Protein AF-A0A944X0H3-F1 (afdb_monomer)

Foldseek 3Di:
DVVVQLQVVQQCCCVPRLVVVLCVLVARKGKDWDADPLQQKTKIWMDAPVDTDIFIDHDPDSDHPDVPNYNSNPVNVVVNVVCCVVCVPPDGDDDDDDPQKFKFWAQPVPRDTDDPPPPNIDIDIDGNVPDPPPDDGDPPDDDPCPPVD

Secondary structure (DSSP, 8-state):
-HHHHHHHHHHHHHHTSTTGGGGGG-S--EEEEEE-GGG--EEEEEE-SS-EEEEEE--SSS----TT--IIIIIHHHHHHHHHHHHTTSPP-PPPPPTTEEEEEE-TTT--B--TT-TT-EEEEEEGGGPPTTPPPPPS---GGGG--

Radius of gyration: 18.68 Å; Cα contacts (8 Å, |Δi|>4): 238; chains: 1; bounding box: 40×28×52 Å

Mean predicted aligned error: 6.48 Å

Solvent-accessible surface area (backbone atoms only — not comparable to full-atom values): 8910 Å² total; per-residue (Å²): 76,71,71,53,56,55,40,55,58,22,27,44,24,23,75,75,44,76,32,42,80,59,57,80,72,76,60,63,49,28,33,47,67,37,60,47,79,79,21,31,32,10,23,25,44,36,31,41,83,88,48,77,52,75,31,76,42,69,55,101,54,100,41,61,72,42,93,82,35,28,7,64,64,57,10,38,60,58,47,49,56,52,50,52,64,78,40,67,90,50,85,84,58,70,78,78,80,49,89,46,53,41,74,44,38,21,35,79,91,78,66,46,78,53,65,95,82,55,86,82,51,40,81,46,82,38,41,65,94,65,58,64,88,95,62,79,79,69,72,97,74,73,66,84,73,77,78,74,124

Nearest PDB structures (foldseek):
  4oon-assembly1_A  TM=9.493E-01  e=2.376E-12  Pseudomonas aeruginosa PAO1
  5u2g-assembly2_B  TM=9.039E-01  e=1.596E-08  Haemophilus influenzae Rd KW20
  3ue1-assembly1_A  TM=9.182E-01  e=1.980E-07  Acinetobacter baumannii
  5u2g-assembly1_A  TM=8.990E-01  e=7.701E-08  Haemophilus influenzae Rd KW20
  3udi-assembly1_A  TM=9.232E-01  e=2.966E-06  Acinetobacter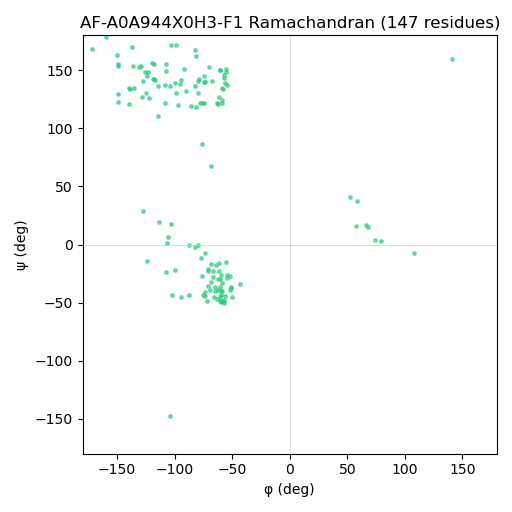 baumannii

Sequence (149 aa):
GVAYTITSLLQSVVEHGTGKKVKVLNRPVAGKTGTTNNFVDAWFMGYTPELVTGVWVGKDKDEPLGRNETGSRAAIPIWLQFMQEALANKPVTNFQMPSEIQYLKILPETGEITSFGEPGSQFEIFLQDHLPDNVQPFPESFPEDTFLN

Structure (mmCIF, N/CA/C/O backbone):
data_AF-A0A944X0H3-F1
#
_entry.id   AF-A0A944X0H3-F1
#
loop_
_atom_site.group_PDB
_atom_site.id
_atom_site.type_symbol
_atom_site.label_atom_id
_atom_site.label_alt_id
_atom_site.label_comp_id
_atom_site.label_asym_id
_atom_site.label_entity_id
_atom_site.label_seq_id
_atom_site.pdbx_PDB_ins_code
_atom_site.Cartn_x
_atom_site.Cartn_y
_atom_site.Cartn_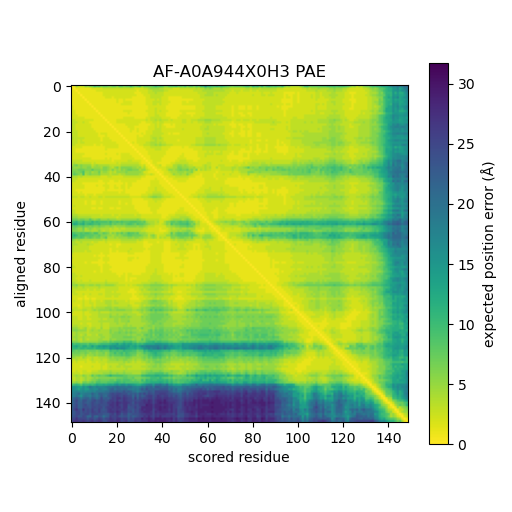z
_atom_site.occupancy
_atom_site.B_iso_or_equiv
_atom_site.auth_seq_id
_atom_site.auth_comp_id
_atom_site.auth_asym_id
_atom_site.auth_atom_id
_atom_site.pdbx_PDB_model_num
ATOM 1 N N . GLY A 1 1 ? -12.442 -10.912 8.852 1.00 86.38 1 GLY A N 1
ATOM 2 C CA . GLY A 1 1 ? -11.193 -10.684 9.606 1.00 86.38 1 GLY A CA 1
ATOM 3 C C . GLY A 1 1 ? -9.935 -10.523 8.750 1.00 86.38 1 GLY A C 1
ATOM 4 O O . GLY A 1 1 ? -9.622 -9.408 8.357 1.00 86.38 1 GLY A O 1
ATOM 5 N N . VAL A 1 2 ? -9.199 -11.606 8.456 1.00 93.69 2 VAL A N 1
ATOM 6 C CA . VAL A 1 2 ? -7.805 -11.572 7.928 1.00 93.69 2 VAL A CA 1
ATOM 7 C C . VAL A 1 2 ? -7.592 -10.654 6.715 1.00 93.69 2 VAL A C 1
ATOM 9 O O . VAL A 1 2 ? -6.634 -9.884 6.679 1.00 93.69 2 VAL A O 1
ATOM 12 N N . ALA A 1 3 ? -8.483 -10.705 5.720 1.00 94.75 3 ALA A N 1
ATOM 13 C CA . ALA A 1 3 ? -8.368 -9.872 4.520 1.00 94.75 3 ALA A CA 1
ATOM 14 C C . ALA A 1 3 ? -8.392 -8.366 4.843 1.00 94.75 3 ALA A C 1
ATOM 16 O O . ALA A 1 3 ? -7.647 -7.594 4.242 1.00 94.75 3 ALA A O 1
ATOM 17 N N . TYR A 1 4 ? -9.197 -7.954 5.828 1.00 95.25 4 TYR A N 1
ATOM 18 C CA . TYR A 1 4 ? -9.239 -6.568 6.289 1.00 95.25 4 TYR A CA 1
ATOM 19 C C . TYR A 1 4 ? -7.951 -6.186 7.023 1.00 95.25 4 TYR A C 1
ATOM 21 O O . TYR A 1 4 ? -7.420 -5.106 6.787 1.00 95.25 4 TYR A O 1
ATOM 29 N N . THR A 1 5 ? -7.382 -7.092 7.827 1.00 94.81 5 THR A N 1
ATOM 30 C CA . THR A 1 5 ? -6.077 -6.871 8.470 1.00 94.81 5 THR A CA 1
ATOM 31 C C . THR A 1 5 ? -4.983 -6.598 7.438 1.00 94.81 5 THR A C 1
ATOM 33 O O . THR A 1 5 ? -4.273 -5.599 7.534 1.00 94.81 5 THR A O 1
ATOM 36 N N . ILE A 1 6 ? -4.893 -7.428 6.394 1.00 97.25 6 ILE A N 1
ATOM 37 C CA . ILE A 1 6 ? -3.952 -7.201 5.288 1.00 97.25 6 ILE A CA 1
ATOM 38 C C . ILE A 1 6 ? -4.260 -5.895 4.546 1.00 97.25 6 ILE A C 1
ATOM 40 O O . ILE A 1 6 ? -3.337 -5.167 4.185 1.00 97.25 6 ILE A O 1
ATOM 44 N N . THR A 1 7 ? -5.537 -5.573 4.337 1.00 97.94 7 THR A N 1
ATOM 45 C CA . THR A 1 7 ? -5.949 -4.315 3.698 1.00 97.94 7 THR A CA 1
ATOM 46 C C . THR A 1 7 ? -5.456 -3.110 4.492 1.00 97.94 7 THR A C 1
ATOM 48 O O . THR A 1 7 ? -4.795 -2.256 3.912 1.00 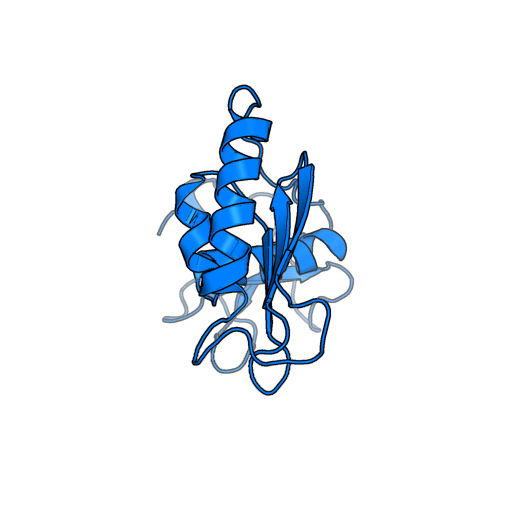97.94 7 THR A O 1
ATOM 51 N N . SER A 1 8 ? -5.677 -3.079 5.808 1.00 96.38 8 SER A N 1
ATOM 52 C CA . SER A 1 8 ? -5.201 -2.013 6.699 1.00 96.38 8 SER A CA 1
ATOM 53 C C . SER A 1 8 ? -3.679 -1.842 6.622 1.00 96.38 8 SER A C 1
ATOM 55 O O . SER A 1 8 ? -3.178 -0.745 6.373 1.00 96.38 8 SER A O 1
ATOM 57 N N . LEU A 1 9 ? -2.926 -2.947 6.696 1.00 97.06 9 LEU A N 1
ATOM 58 C CA . LEU A 1 9 ? -1.465 -2.925 6.542 1.00 97.06 9 LEU A CA 1
ATOM 59 C C . LEU A 1 9 ? -1.031 -2.342 5.186 1.00 97.06 9 LEU A C 1
ATOM 61 O O . LEU A 1 9 ? -0.063 -1.584 5.097 1.00 97.06 9 LEU A O 1
ATOM 65 N N . LEU A 1 10 ? -1.749 -2.673 4.112 1.00 98.50 10 LEU A N 1
ATOM 66 C CA . LEU A 1 10 ? -1.480 -2.163 2.769 1.00 98.50 10 LEU A CA 1
ATOM 67 C C . LEU A 1 10 ? -1.950 -0.713 2.567 1.00 98.50 10 LEU A C 1
ATOM 69 O O . LEU A 1 10 ? -1.349 -0.001 1.760 1.00 98.50 10 LEU A O 1
ATOM 73 N N . GLN A 1 11 ? -2.964 -0.246 3.298 1.00 98.12 11 GLN A N 1
ATOM 74 C CA . GLN A 1 11 ? -3.308 1.177 3.370 1.00 98.12 11 GLN A CA 1
ATOM 75 C C . GLN A 1 11 ? -2.174 1.959 4.047 1.00 98.12 11 GLN A C 1
ATOM 77 O O . GLN A 1 11 ? -1.763 2.993 3.526 1.00 98.12 11 GLN A O 1
ATOM 82 N N . SER A 1 12 ? -1.548 1.425 5.101 1.00 97.06 12 SER A N 1
ATOM 83 C CA . SER A 1 12 ? -0.381 2.054 5.746 1.00 97.06 12 SER A CA 1
ATOM 84 C C . SER A 1 12 ? 0.821 2.226 4.805 1.00 97.06 12 SER A C 1
ATOM 86 O O . SER A 1 12 ? 1.573 3.197 4.920 1.00 97.06 12 SER A O 1
ATOM 88 N N . VAL A 1 13 ? 0.998 1.354 3.804 1.00 98.19 13 VAL A N 1
ATOM 89 C CA . VAL A 1 13 ? 2.023 1.543 2.756 1.00 98.19 13 VAL A CA 1
ATOM 90 C C . VAL A 1 13 ? 1.739 2.781 1.901 1.00 98.19 13 VAL A C 1
ATOM 92 O O . VAL A 1 13 ? 2.682 3.468 1.488 1.00 98.19 13 VAL A O 1
ATOM 95 N N . VAL A 1 14 ? 0.466 3.062 1.625 1.00 98.12 14 VAL A N 1
ATOM 96 C CA . VAL A 1 14 ? 0.029 4.254 0.889 1.00 98.12 14 VAL A CA 1
ATOM 97 C C . VAL A 1 14 ? 0.105 5.486 1.785 1.00 98.12 14 VAL A C 1
ATOM 99 O O . VAL A 1 14 ? 0.638 6.504 1.361 1.00 98.12 14 VAL A O 1
ATOM 102 N N . GLU A 1 15 ? -0.331 5.405 3.037 1.00 95.94 15 GLU A N 1
ATOM 103 C CA . GLU A 1 15 ? -0.372 6.566 3.929 1.00 95.94 15 GLU A CA 1
ATOM 104 C C . GLU A 1 15 ? 1.014 6.992 4.427 1.00 95.94 15 GLU A C 1
ATOM 106 O O . GLU A 1 15 ? 1.376 8.176 4.403 1.00 95.94 15 GLU A O 1
ATOM 111 N N . HIS A 1 16 ? 1.831 6.019 4.825 1.00 95.31 16 HIS A N 1
ATOM 112 C CA . HIS A 1 16 ? 3.074 6.252 5.563 1.00 95.31 16 HIS A CA 1
ATOM 113 C C . HIS A 1 16 ? 4.312 5.653 4.888 1.00 95.31 16 HIS A C 1
ATOM 115 O O . HIS A 1 16 ? 5.432 6.069 5.200 1.00 95.31 16 HIS A O 1
ATOM 121 N N . GLY A 1 17 ? 4.134 4.770 3.904 1.00 96.62 17 GLY A N 1
ATOM 122 C CA . GLY A 1 17 ? 5.217 4.022 3.270 1.00 96.62 17 GLY A CA 1
ATOM 123 C C . GLY A 1 17 ? 5.636 4.497 1.876 1.00 96.62 17 GLY A C 1
ATOM 124 O O . GLY A 1 17 ? 5.630 5.677 1.523 1.00 96.62 17 GLY A O 1
ATOM 125 N N . THR A 1 18 ? 6.055 3.527 1.064 1.00 97.44 18 THR A N 1
ATOM 126 C CA . THR A 1 18 ? 6.604 3.727 -0.289 1.00 97.44 18 THR A CA 1
ATOM 127 C C . THR A 1 18 ? 5.537 4.021 -1.350 1.00 97.44 18 THR A C 1
ATOM 129 O O . THR A 1 18 ? 5.874 4.434 -2.464 1.00 97.44 18 THR A O 1
ATOM 132 N N . GLY A 1 19 ? 4.258 3.828 -1.008 1.00 97.50 19 GLY A N 1
ATOM 133 C CA . GLY A 1 19 ? 3.099 4.072 -1.863 1.00 97.50 19 GLY A CA 1
ATOM 134 C C . GLY A 1 19 ? 2.550 5.500 -1.805 1.00 97.50 19 GLY A C 1
ATOM 135 O O . GLY A 1 19 ? 1.618 5.788 -2.541 1.00 97.50 19 GLY A O 1
ATOM 136 N N . LYS A 1 20 ? 3.125 6.408 -0.999 1.00 97.69 20 LYS A N 1
ATOM 137 C CA . LYS A 1 20 ? 2.617 7.780 -0.738 1.00 97.69 20 LYS A CA 1
ATOM 138 C C . LYS A 1 20 ? 2.123 8.578 -1.933 1.00 97.69 20 LYS A C 1
ATOM 140 O O . LYS A 1 20 ? 1.175 9.345 -1.804 1.00 97.69 20 LYS A O 1
ATOM 145 N N . LYS A 1 21 ? 2.737 8.407 -3.103 1.00 97.62 21 LYS A N 1
ATOM 146 C CA . LYS A 1 21 ? 2.299 9.090 -4.327 1.00 97.62 21 LYS A CA 1
ATOM 147 C C . LYS A 1 21 ? 0.856 8.757 -4.712 1.00 97.62 21 LYS A C 1
ATOM 149 O O . LYS A 1 21 ? 0.213 9.579 -5.345 1.00 97.62 21 LYS A O 1
ATOM 154 N N . VAL A 1 22 ? 0.344 7.594 -4.314 1.00 98.06 22 VAL A N 1
ATOM 155 C CA . VAL A 1 22 ? -1.020 7.137 -4.610 1.00 98.06 22 VAL A CA 1
ATOM 156 C C . VAL A 1 22 ? -2.088 7.984 -3.915 1.00 98.06 22 VAL A C 1
ATOM 158 O O . VAL A 1 22 ? -3.200 8.077 -4.426 1.00 98.06 22 VAL A O 1
ATOM 161 N N . LYS A 1 23 ? -1.749 8.682 -2.819 1.00 97.25 23 LYS A N 1
ATOM 162 C CA . LYS A 1 23 ? -2.686 9.536 -2.067 1.00 97.25 23 LYS A CA 1
ATOM 163 C C . LYS A 1 23 ? -3.386 10.589 -2.928 1.00 97.25 23 LYS A C 1
ATOM 165 O O . LYS A 1 23 ? -4.508 10.967 -2.622 1.00 97.25 23 LYS A O 1
ATOM 170 N N . VAL A 1 24 ? -2.767 11.012 -4.034 1.00 97.31 24 VAL A N 1
ATOM 171 C CA . VAL A 1 24 ? -3.360 11.971 -4.985 1.00 97.31 24 VAL A CA 1
ATOM 172 C C . VAL A 1 24 ? -4.650 11.466 -5.643 1.00 97.31 24 VAL A C 1
ATOM 174 O O . VAL A 1 24 ? -5.387 12.269 -6.207 1.00 97.31 24 VAL A O 1
ATOM 177 N N . LEU A 1 25 ? -4.939 10.158 -5.583 1.00 96.81 25 LEU A N 1
ATOM 178 C CA . LEU A 1 25 ? -6.208 9.594 -6.050 1.00 96.81 25 LEU A CA 1
ATOM 179 C C . LEU A 1 25 ? -7.396 10.013 -5.158 1.00 96.81 25 LEU A C 1
ATOM 181 O O . LEU A 1 25 ? -8.539 9.895 -5.591 1.00 96.81 25 LEU A O 1
ATOM 185 N N . ASN A 1 26 ? -7.140 10.516 -3.940 1.00 96.00 26 ASN A N 1
ATOM 186 C CA . ASN A 1 26 ? -8.142 11.036 -2.999 1.00 96.00 26 ASN A CA 1
ATOM 187 C C . ASN A 1 26 ? -9.307 10.065 -2.720 1.00 96.00 26 ASN A C 1
ATOM 189 O O . ASN A 1 26 ? -10.468 10.463 -2.642 1.00 96.00 26 ASN A O 1
ATOM 193 N N . ARG A 1 27 ? -8.998 8.773 -2.578 1.00 96.75 27 ARG A N 1
ATOM 194 C CA . ARG A 1 27 ? -9.932 7.722 -2.145 1.00 96.75 27 ARG A CA 1
ATOM 195 C C . ARG A 1 27 ? -9.181 6.614 -1.400 1.00 96.75 27 ARG A C 1
ATOM 197 O O . ARG A 1 27 ? -7.960 6.535 -1.551 1.00 96.75 27 ARG A O 1
ATOM 204 N N . PRO A 1 28 ? -9.872 5.754 -0.633 1.00 97.94 28 PRO A N 1
ATOM 205 C CA . PRO A 1 28 ? -9.241 4.632 0.053 1.00 97.94 28 PRO A CA 1
ATOM 206 C C . PRO A 1 28 ? -8.540 3.692 -0.931 1.00 97.94 28 PRO A C 1
ATOM 208 O O . PRO A 1 28 ? -9.165 3.155 -1.845 1.00 97.94 28 PRO A O 1
ATOM 211 N N . VAL A 1 29 ? -7.234 3.497 -0.742 1.00 98.44 29 VAL A N 1
ATOM 212 C CA . VAL A 1 29 ? -6.417 2.587 -1.551 1.00 98.44 29 VAL A CA 1
ATOM 213 C C . VAL A 1 29 ? -5.513 1.772 -0.645 1.00 98.44 29 VAL A C 1
ATOM 215 O O . VAL A 1 29 ? -4.837 2.316 0.224 1.00 98.44 29 VAL A O 1
ATOM 218 N N . ALA A 1 30 ? -5.454 0.475 -0.909 1.00 98.69 30 ALA A N 1
ATOM 219 C CA . ALA A 1 30 ? -4.456 -0.429 -0.366 1.00 98.69 30 ALA A CA 1
ATOM 220 C C . ALA A 1 30 ? -3.497 -0.832 -1.490 1.00 98.69 30 ALA A C 1
ATOM 222 O O . ALA A 1 30 ? -3.927 -1.111 -2.610 1.00 98.69 30 ALA A O 1
ATOM 223 N N . GLY A 1 31 ? -2.190 -0.869 -1.233 1.00 98.44 31 GLY A N 1
ATOM 224 C CA . GLY A 1 31 ? -1.256 -1.303 -2.267 1.00 98.44 31 GLY A CA 1
ATOM 225 C C . GLY A 1 31 ? 0.173 -1.493 -1.801 1.00 98.44 31 GLY A C 1
ATOM 226 O O . GLY A 1 31 ? 0.562 -1.096 -0.706 1.00 98.44 31 GLY A O 1
ATOM 227 N N . LYS A 1 32 ? 0.984 -2.110 -2.657 1.00 98.62 32 LYS A N 1
ATOM 228 C CA . LYS A 1 32 ? 2.379 -2.422 -2.373 1.00 98.62 32 LYS A CA 1
ATOM 229 C C . LYS A 1 32 ? 3.258 -2.165 -3.585 1.00 98.62 32 LYS A C 1
ATOM 231 O O . LYS A 1 32 ? 2.976 -2.598 -4.699 1.00 98.62 32 LYS A O 1
ATOM 236 N N . THR A 1 33 ? 4.376 -1.493 -3.334 1.00 98.00 33 THR A N 1
ATOM 237 C CA . THR A 1 33 ? 5.478 -1.382 -4.292 1.00 98.00 33 THR A CA 1
ATOM 238 C C . THR A 1 33 ? 6.328 -2.652 -4.290 1.00 98.00 33 THR A C 1
ATOM 240 O O . THR A 1 33 ? 6.601 -3.231 -3.229 1.00 98.00 33 THR A O 1
ATOM 243 N N . GLY A 1 34 ? 6.786 -3.052 -5.472 1.00 96.75 34 GLY A N 1
ATOM 244 C CA . GLY A 1 34 ? 7.813 -4.069 -5.675 1.00 96.75 34 GLY A CA 1
ATOM 245 C C . GLY A 1 34 ? 8.965 -3.504 -6.504 1.00 96.75 34 GLY A C 1
ATOM 246 O O . GLY A 1 34 ? 8.776 -2.640 -7.361 1.00 96.75 34 GLY A O 1
ATOM 247 N N . THR A 1 35 ? 10.190 -3.924 -6.212 1.00 95.12 35 THR A N 1
ATOM 248 C CA . THR A 1 35 ? 11.391 -3.574 -6.985 1.00 95.12 35 THR A CA 1
ATOM 249 C C . THR A 1 35 ? 12.355 -4.739 -6.869 1.00 95.12 35 THR A C 1
ATOM 251 O O . THR A 1 35 ? 12.666 -5.143 -5.748 1.00 95.12 35 THR A O 1
ATOM 254 N N . THR A 1 36 ? 12.771 -5.310 -7.996 1.00 91.81 36 THR A N 1
ATOM 255 C CA . THR A 1 36 ? 13.749 -6.405 -8.001 1.00 91.81 36 THR A CA 1
ATOM 256 C C . THR A 1 36 ? 15.171 -5.860 -7.899 1.00 91.81 36 THR A C 1
ATOM 258 O O . THR A 1 36 ? 15.426 -4.655 -8.015 1.00 91.81 36 THR A O 1
ATOM 261 N N . ASN A 1 37 ? 16.119 -6.758 -7.629 1.00 89.69 37 ASN A N 1
ATOM 262 C CA . ASN A 1 37 ? 17.532 -6.410 -7.535 1.00 89.69 37 ASN A CA 1
ATOM 263 C C . ASN A 1 37 ? 18.009 -5.706 -8.815 1.00 89.69 37 ASN A C 1
ATOM 265 O O . ASN A 1 37 ? 17.521 -5.978 -9.908 1.00 89.69 37 ASN A O 1
ATOM 269 N N . ASN A 1 38 ? 18.976 -4.797 -8.679 1.00 89.62 38 ASN A N 1
ATOM 270 C CA . ASN A 1 38 ? 19.543 -4.021 -9.791 1.00 89.62 38 ASN A CA 1
ATOM 271 C C . ASN A 1 38 ? 18.528 -3.187 -10.604 1.00 89.62 38 ASN A C 1
ATOM 273 O O . ASN A 1 38 ? 18.876 -2.719 -11.686 1.00 89.62 38 ASN A O 1
ATOM 277 N N . PHE A 1 39 ? 17.317 -2.950 -10.081 1.00 92.44 39 PHE A N 1
ATOM 278 C CA . PHE A 1 39 ? 16.260 -2.180 -10.752 1.00 92.44 39 PHE A CA 1
ATOM 279 C C . PHE A 1 39 ? 15.851 -2.771 -12.111 1.00 92.44 39 PHE A C 1
ATOM 281 O O . PHE A 1 39 ? 15.621 -2.024 -13.061 1.00 92.44 39 PHE A O 1
ATOM 288 N N . VAL A 1 40 ? 15.809 -4.102 -12.226 1.00 93.00 40 VAL A N 1
ATOM 289 C CA . VAL A 1 40 ? 15.369 -4.782 -13.460 1.00 93.00 40 VAL A CA 1
ATOM 290 C C . VAL A 1 40 ? 13.851 -4.673 -13.627 1.00 93.00 40 VAL A C 1
ATOM 292 O O . VAL A 1 40 ? 13.372 -4.366 -14.713 1.00 93.00 40 VAL A O 1
ATOM 295 N N . ASP A 1 41 ? 13.106 -4.819 -12.531 1.00 95.31 41 ASP A N 1
ATOM 296 C CA . ASP A 1 41 ? 11.649 -4.744 -12.518 1.00 95.31 41 ASP A CA 1
ATOM 297 C C . ASP A 1 41 ? 11.151 -3.750 -11.480 1.00 95.31 41 ASP A C 1
ATOM 299 O O . ASP A 1 41 ? 11.604 -3.714 -10.327 1.00 95.31 41 ASP A O 1
ATOM 303 N N . ALA A 1 42 ? 10.115 -3.018 -11.866 1.00 97.81 42 ALA A N 1
ATOM 304 C CA . ALA A 1 42 ? 9.346 -2.155 -10.995 1.00 97.81 42 ALA A CA 1
ATOM 305 C C . ALA A 1 42 ? 7.875 -2.578 -11.022 1.00 97.81 42 ALA A C 1
ATOM 307 O O . ALA A 1 42 ? 7.253 -2.637 -12.079 1.00 97.81 42 ALA A O 1
ATOM 308 N N . TRP A 1 43 ? 7.306 -2.835 -9.846 1.00 98.38 43 TRP A N 1
ATOM 309 C CA . TRP A 1 43 ? 5.918 -3.266 -9.690 1.00 98.38 43 TRP A CA 1
ATOM 310 C C . TRP A 1 43 ? 5.135 -2.321 -8.788 1.00 98.38 43 TRP A C 1
ATOM 312 O O . TRP A 1 43 ? 5.656 -1.792 -7.797 1.00 98.38 43 TRP A O 1
ATOM 322 N N . PHE A 1 44 ? 3.846 -2.191 -9.070 1.00 98.69 44 PHE A N 1
ATOM 323 C CA . PHE A 1 44 ? 2.871 -1.724 -8.101 1.00 98.69 44 PHE A CA 1
ATOM 324 C C . PHE A 1 44 ? 1.583 -2.535 -8.228 1.00 98.69 44 PHE A C 1
ATOM 326 O O . PHE A 1 44 ? 0.960 -2.567 -9.287 1.00 98.69 44 PHE A O 1
ATOM 333 N N . MET A 1 45 ? 1.196 -3.185 -7.133 1.00 98.75 45 MET A N 1
ATOM 334 C CA . MET A 1 45 ? -0.090 -3.863 -6.995 1.00 98.75 45 MET A CA 1
ATOM 335 C C . MET A 1 45 ? -0.938 -3.039 -6.039 1.00 98.75 45 MET A C 1
ATOM 337 O O . MET A 1 45 ? -0.520 -2.810 -4.903 1.00 98.75 45 MET A O 1
ATOM 341 N N . GLY A 1 46 ? -2.106 -2.587 -6.478 1.00 98.62 46 GLY A N 1
ATOM 342 C CA . GLY A 1 46 ? -2.974 -1.749 -5.659 1.00 98.62 46 GLY A CA 1
ATOM 343 C C . GLY A 1 46 ? -4.440 -1.953 -5.982 1.00 98.62 46 GLY A C 1
ATOM 344 O O . GLY A 1 46 ? -4.793 -2.372 -7.085 1.00 98.62 46 GLY A O 1
ATOM 345 N N . TYR A 1 47 ? -5.297 -1.654 -5.017 1.00 98.69 47 TYR A N 1
ATOM 346 C CA . TYR A 1 47 ? -6.732 -1.807 -5.160 1.00 98.69 47 TYR A CA 1
ATOM 347 C C . TYR A 1 47 ? -7.520 -0.792 -4.333 1.00 98.69 47 TYR A C 1
ATOM 349 O O . TYR A 1 47 ? -7.073 -0.288 -3.30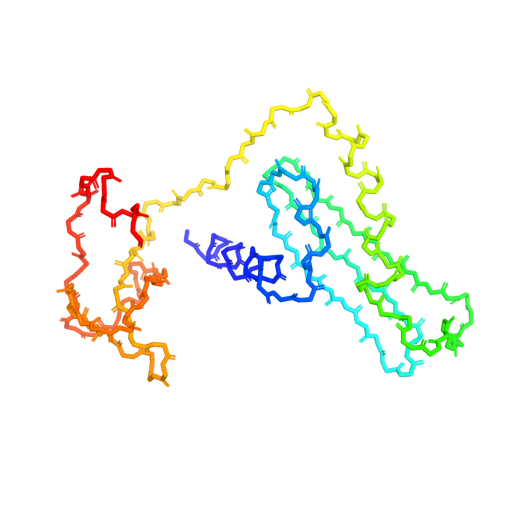3 1.00 98.69 47 TYR A O 1
ATOM 357 N N . THR A 1 48 ? -8.716 -0.523 -4.835 1.00 98.25 48 THR A N 1
ATOM 358 C CA . THR A 1 48 ? -9.853 0.097 -4.138 1.00 98.25 48 THR A CA 1
ATOM 359 C C . THR A 1 48 ? -10.860 -1.008 -3.798 1.00 98.25 48 THR A C 1
ATOM 361 O O . THR A 1 48 ? -10.677 -2.132 -4.281 1.00 98.25 48 THR A O 1
ATOM 364 N N . PRO A 1 49 ? -11.922 -0.752 -3.014 1.00 97.25 49 PRO A N 1
ATOM 365 C CA . PRO A 1 49 ? -12.958 -1.760 -2.779 1.00 97.25 49 PRO A CA 1
ATOM 366 C C . PRO A 1 49 ? -13.572 -2.341 -4.065 1.00 97.25 49 PRO A C 1
ATOM 368 O O . PRO A 1 49 ? -13.997 -3.493 -4.072 1.00 97.25 49 PRO A O 1
ATOM 371 N N . GLU A 1 50 ? -13.598 -1.576 -5.159 1.00 94.69 50 GLU A N 1
ATOM 372 C CA . GLU A 1 50 ? -14.258 -1.963 -6.410 1.00 94.69 50 GLU A CA 1
ATOM 373 C C . GLU A 1 50 ? -13.319 -2.516 -7.486 1.00 94.69 50 GLU A C 1
ATOM 375 O O . GLU A 1 50 ? -13.782 -3.179 -8.416 1.00 94.69 50 GLU A O 1
ATOM 380 N N . LEU A 1 51 ? -12.021 -2.204 -7.424 1.00 97.94 51 LEU A N 1
ATOM 381 C CA . LEU A 1 51 ? -11.094 -2.493 -8.518 1.00 97.94 51 LEU A CA 1
ATOM 382 C C . LEU A 1 51 ? -9.677 -2.761 -8.021 1.00 97.94 51 LEU A C 1
ATOM 384 O O . LEU A 1 51 ? -9.095 -1.935 -7.313 1.00 97.94 51 LEU A O 1
ATOM 388 N N . VAL A 1 52 ? -9.114 -3.881 -8.479 1.00 98.50 52 VAL A N 1
ATOM 389 C CA . VAL A 1 52 ? -7.704 -4.253 -8.331 1.00 98.50 52 VAL A CA 1
ATOM 390 C C . VAL A 1 52 ? -6.961 -4.052 -9.645 1.00 98.50 52 VAL A C 1
ATOM 392 O O . VAL A 1 52 ? -7.441 -4.451 -10.704 1.00 98.50 52 VAL A O 1
ATOM 395 N N . THR A 1 53 ? -5.767 -3.47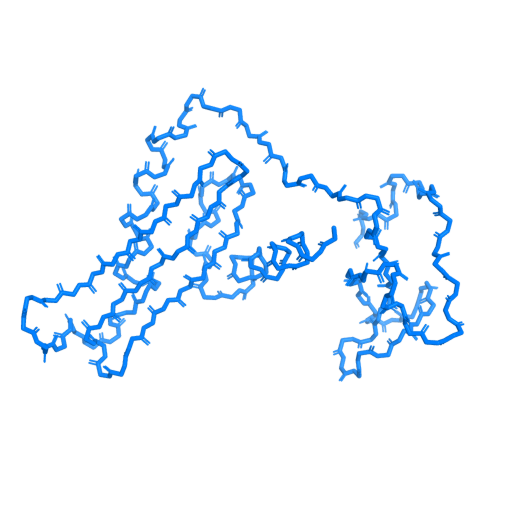2 -9.560 1.00 98.69 53 THR A N 1
ATOM 396 C CA . THR A 1 53 ? -4.905 -3.210 -10.713 1.00 98.69 53 THR A CA 1
ATOM 397 C C . THR A 1 53 ? -3.453 -3.507 -10.353 1.00 98.69 53 THR A C 1
ATOM 399 O O . THR A 1 53 ? -2.955 -3.095 -9.300 1.00 98.69 53 THR A O 1
ATOM 402 N N . GLY A 1 54 ? -2.764 -4.203 -11.252 1.00 98.56 54 GLY A N 1
ATOM 403 C CA . GLY A 1 54 ? -1.329 -4.446 -11.187 1.00 98.56 54 GLY A CA 1
ATOM 404 C C . GLY A 1 54 ? -0.614 -3.768 -12.344 1.00 98.56 54 GLY A C 1
ATOM 405 O O . GLY A 1 54 ? -1.078 -3.833 -13.479 1.00 98.56 54 GLY A O 1
ATOM 406 N N . VAL A 1 55 ? 0.516 -3.129 -12.059 1.00 98.75 55 VAL A N 1
ATOM 407 C CA . VAL A 1 55 ? 1.411 -2.570 -13.072 1.00 98.75 55 VAL A CA 1
ATOM 408 C C . VAL A 1 55 ? 2.804 -3.134 -12.867 1.00 98.75 55 VAL A C 1
ATOM 410 O O . VAL A 1 55 ? 3.348 -3.079 -11.762 1.00 98.75 55 VAL A O 1
ATOM 413 N N . TRP A 1 56 ? 3.380 -3.616 -13.960 1.00 98.31 56 TRP A N 1
ATOM 414 C CA . TRP A 1 56 ? 4.784 -3.966 -14.085 1.00 98.31 56 TRP A CA 1
ATOM 415 C C . TRP A 1 56 ? 5.438 -3.083 -15.133 1.00 98.31 56 TRP A C 1
ATOM 417 O O . TRP A 1 56 ? 4.842 -2.785 -16.168 1.00 98.31 56 TRP A O 1
ATOM 427 N N . VAL A 1 57 ? 6.674 -2.695 -14.855 1.00 98.00 57 VAL A N 1
ATOM 428 C CA . VAL A 1 57 ? 7.574 -2.069 -15.809 1.00 98.00 57 VAL A CA 1
ATOM 429 C C . VAL A 1 57 ? 8.874 -2.855 -15.777 1.00 98.00 57 VAL A C 1
ATOM 431 O O . VAL A 1 57 ? 9.462 -3.040 -14.711 1.00 98.00 57 VAL A O 1
ATOM 434 N N . GLY A 1 58 ? 9.307 -3.289 -16.951 1.00 96.81 58 GLY A N 1
ATOM 435 C CA . GLY A 1 58 ? 10.539 -4.021 -17.188 1.00 96.81 58 GLY A CA 1
ATOM 436 C C . GLY A 1 58 ? 10.931 -3.891 -18.655 1.00 96.81 58 GLY A C 1
ATOM 437 O O . GLY A 1 58 ? 10.240 -3.242 -19.447 1.00 96.81 58 GLY A O 1
ATOM 438 N N . LYS A 1 59 ? 12.059 -4.490 -19.012 1.00 95.94 59 LYS A N 1
ATOM 439 C CA . LYS A 1 59 ? 12.492 -4.647 -20.401 1.00 95.94 59 LYS A CA 1
ATOM 440 C C . LYS A 1 59 ? 12.326 -6.110 -20.799 1.00 95.94 59 LYS A C 1
ATOM 442 O O . LYS A 1 59 ? 12.401 -6.988 -19.951 1.00 95.94 59 LYS A O 1
ATOM 447 N N . ASP A 1 60 ? 12.176 -6.372 -22.095 1.00 95.06 60 ASP A N 1
ATOM 448 C CA . ASP A 1 60 ? 12.080 -7.748 -22.615 1.00 95.06 60 ASP A CA 1
ATOM 449 C C . ASP A 1 60 ? 13.341 -8.583 -22.330 1.00 95.06 60 ASP A C 1
ATOM 451 O O . ASP A 1 60 ? 13.302 -9.810 -22.324 1.00 95.06 60 ASP A O 1
ATOM 455 N N . LYS A 1 61 ? 14.476 -7.909 -22.121 1.00 91.12 61 LYS A N 1
ATOM 456 C CA . LYS A 1 61 ? 15.725 -8.498 -21.634 1.00 91.12 61 LYS A CA 1
ATOM 457 C C . LYS A 1 61 ? 15.960 -8.053 -20.197 1.00 91.12 61 LYS A C 1
ATOM 459 O O . LYS A 1 61 ? 15.640 -6.911 -19.873 1.00 91.12 61 LYS A O 1
ATOM 464 N N . ASP A 1 62 ? 16.615 -8.900 -19.402 1.00 88.88 62 ASP A N 1
ATOM 465 C CA . ASP A 1 62 ? 16.973 -8.648 -17.996 1.00 88.88 62 ASP A CA 1
ATOM 466 C C . ASP A 1 62 ? 18.044 -7.552 -17.846 1.00 88.88 62 ASP A C 1
ATOM 468 O O . ASP A 1 62 ? 19.192 -7.783 -17.459 1.00 88.88 62 ASP A O 1
ATOM 472 N N . GLU A 1 63 ? 17.672 -6.326 -18.184 1.00 94.06 63 GLU A N 1
ATOM 473 C CA . GLU A 1 63 ? 18.517 -5.147 -18.135 1.00 94.06 63 GLU A CA 1
ATOM 474 C C . GLU A 1 63 ? 17.933 -4.125 -17.154 1.00 94.06 63 GLU A C 1
ATOM 476 O O . GLU A 1 63 ? 16.718 -3.917 -17.134 1.00 94.06 63 GLU A O 1
ATOM 481 N N . PRO A 1 64 ? 18.773 -3.402 -16.391 1.00 93.44 64 PRO A N 1
ATOM 482 C CA . PRO A 1 64 ? 18.297 -2.352 -15.499 1.00 93.44 64 PRO A CA 1
ATOM 483 C C . PRO A 1 64 ? 17.435 -1.306 -16.221 1.00 93.44 64 PRO A C 1
ATOM 485 O O . PRO A 1 64 ? 17.791 -0.821 -17.305 1.00 93.44 64 PRO A O 1
ATOM 488 N N . LEU A 1 65 ? 16.339 -0.900 -15.582 1.00 93.19 65 LEU A N 1
ATOM 489 C CA . LEU A 1 65 ? 15.469 0.199 -16.021 1.00 93.19 65 LEU A CA 1
ATOM 490 C C . LEU A 1 65 ? 16.171 1.557 -15.946 1.00 93.19 65 LEU A C 1
ATOM 492 O O . LEU A 1 65 ? 15.875 2.473 -16.709 1.00 93.19 65 LEU A O 1
ATOM 496 N N . GLY A 1 66 ? 17.124 1.674 -15.029 1.00 91.88 66 GLY A N 1
ATOM 497 C CA . GLY A 1 66 ? 17.821 2.908 -14.717 1.00 91.88 66 GLY A CA 1
ATOM 498 C C . GLY A 1 66 ? 18.050 3.017 -13.219 1.00 91.88 66 GLY A C 1
ATOM 499 O O . GLY A 1 66 ? 17.390 2.366 -12.406 1.00 91.88 66 GLY A O 1
ATOM 500 N N . ARG A 1 67 ? 19.020 3.842 -12.826 1.00 89.81 67 ARG A N 1
ATOM 501 C CA . ARG A 1 67 ? 19.323 4.033 -11.407 1.00 89.81 67 ARG A CA 1
ATOM 502 C C . ARG A 1 67 ? 18.100 4.618 -10.696 1.00 89.81 67 ARG A C 1
ATOM 504 O O . ARG A 1 67 ? 17.622 5.682 -11.075 1.00 89.81 67 ARG A O 1
ATOM 511 N N . ASN A 1 68 ? 17.670 3.959 -9.619 1.00 89.88 68 ASN A N 1
ATOM 512 C CA . ASN A 1 68 ? 16.504 4.321 -8.806 1.00 89.88 68 ASN A CA 1
ATOM 513 C C . ASN A 1 68 ? 15.142 4.152 -9.500 1.00 89.88 68 ASN A C 1
ATOM 515 O O . ASN A 1 68 ? 14.151 4.669 -8.985 1.00 89.88 68 ASN A O 1
ATOM 519 N N . GLU A 1 69 ? 15.042 3.435 -10.618 1.00 93.12 69 GLU A N 1
ATOM 520 C CA . GLU A 1 69 ? 13.738 3.114 -11.206 1.00 93.12 69 GLU A CA 1
ATOM 521 C C . GLU A 1 69 ? 13.058 1.994 -10.405 1.00 93.12 69 GLU A C 1
ATOM 523 O O . GLU A 1 69 ? 13.229 0.804 -10.642 1.00 93.12 69 GLU A O 1
ATOM 528 N N . THR A 1 70 ? 12.338 2.410 -9.360 1.00 96.00 70 THR A N 1
ATOM 529 C CA . THR A 1 70 ? 11.600 1.546 -8.428 1.00 96.00 70 THR A CA 1
ATOM 530 C C . THR A 1 70 ? 10.118 1.492 -8.778 1.00 96.00 70 THR A C 1
ATOM 532 O O . THR A 1 70 ? 9.615 2.323 -9.535 1.00 96.00 70 THR A O 1
ATOM 535 N N . GLY A 1 71 ? 9.364 0.605 -8.123 1.00 95.38 71 GLY A N 1
ATOM 536 C CA . GLY A 1 71 ? 7.899 0.568 -8.216 1.00 95.38 71 GLY A CA 1
ATOM 537 C C . GLY A 1 71 ? 7.243 1.930 -7.955 1.00 95.38 71 GLY A C 1
ATOM 538 O O . GLY A 1 71 ? 6.303 2.317 -8.644 1.00 95.38 71 GLY A O 1
ATOM 539 N N . SER A 1 72 ? 7.794 2.721 -7.026 1.00 96.50 72 SER A N 1
ATOM 540 C CA . SER A 1 72 ? 7.280 4.062 -6.708 1.00 96.50 72 SER A CA 1
ATOM 541 C C . SER A 1 72 ? 7.543 5.104 -7.806 1.00 96.50 72 SER A C 1
ATOM 543 O O . SER A 1 72 ? 6.878 6.144 -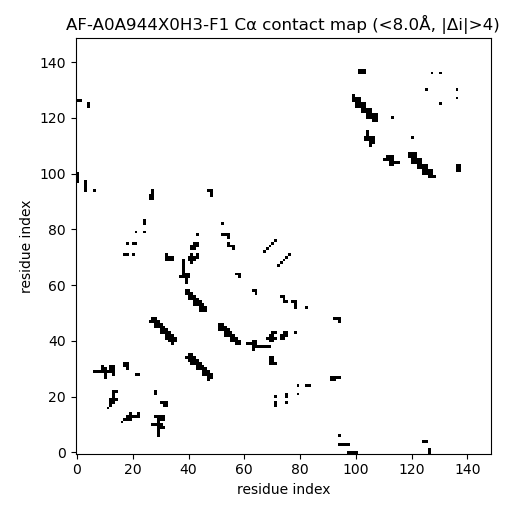7.871 1.00 96.50 72 SER A O 1
ATOM 545 N N . ARG A 1 73 ? 8.544 4.880 -8.660 1.00 96.69 73 ARG A N 1
ATOM 546 C CA . ARG A 1 73 ? 8.952 5.823 -9.710 1.00 96.69 73 ARG A CA 1
ATOM 547 C C . ARG A 1 73 ? 8.454 5.421 -11.090 1.00 96.69 73 ARG A C 1
ATOM 549 O O . ARG A 1 73 ? 7.922 6.290 -11.768 1.00 96.69 73 ARG A O 1
ATOM 556 N N . ALA A 1 74 ? 8.546 4.143 -11.440 1.00 97.31 74 ALA A N 1
ATOM 557 C CA . ALA A 1 74 ? 8.169 3.644 -12.755 1.00 97.31 74 ALA A CA 1
ATOM 558 C C . ALA A 1 74 ? 6.721 3.120 -12.809 1.00 97.31 74 ALA A C 1
ATOM 560 O O . ALA A 1 74 ? 5.986 3.468 -13.726 1.00 97.31 74 ALA A O 1
ATOM 561 N N . ALA A 1 75 ? 6.275 2.334 -11.820 1.00 98.44 75 ALA A N 1
ATOM 562 C CA . ALA A 1 75 ? 4.974 1.654 -11.891 1.00 98.44 75 ALA A CA 1
ATOM 563 C C . ALA A 1 75 ? 3.794 2.497 -11.366 1.00 98.44 75 ALA A C 1
ATOM 565 O O . ALA A 1 75 ? 2.742 2.547 -12.002 1.00 98.44 75 ALA A O 1
ATOM 566 N N . ILE A 1 76 ? 3.953 3.193 -10.229 1.00 98.62 76 ILE A N 1
ATOM 567 C CA . ILE A 1 76 ? 2.864 3.991 -9.625 1.00 98.62 76 ILE A CA 1
ATOM 568 C C . ILE A 1 76 ? 2.268 5.041 -10.583 1.00 98.62 76 ILE A C 1
ATOM 570 O O . ILE A 1 76 ? 1.044 5.147 -10.606 1.00 98.62 76 ILE A O 1
ATOM 574 N N . PRO A 1 77 ? 3.046 5.825 -11.361 1.00 98.44 77 PRO A N 1
ATOM 575 C CA . PRO A 1 77 ? 2.457 6.835 -12.245 1.00 98.44 77 PRO A CA 1
ATOM 576 C C . PRO A 1 77 ? 1.501 6.250 -13.292 1.00 98.44 77 PRO A C 1
ATOM 578 O O . PRO A 1 77 ? 0.429 6.807 -13.508 1.00 98.44 77 PRO A O 1
ATOM 581 N N . ILE A 1 78 ? 1.852 5.099 -13.876 1.00 98.69 78 ILE A N 1
ATOM 582 C CA . ILE A 1 78 ? 1.003 4.383 -14.839 1.00 98.69 78 ILE A CA 1
ATOM 583 C C . ILE A 1 78 ? -0.263 3.876 -14.140 1.00 98.69 78 ILE A C 1
ATOM 585 O O . ILE A 1 78 ? -1.372 4.066 -14.637 1.00 98.69 78 ILE A O 1
ATOM 589 N N . TRP A 1 79 ? -0.108 3.281 -12.951 1.00 98.81 79 TRP A N 1
ATOM 590 C CA . TRP A 1 79 ? -1.240 2.801 -12.156 1.00 98.81 79 TRP A CA 1
ATOM 591 C C . TRP A 1 79 ? -2.207 3.939 -11.808 1.00 98.81 79 TRP A C 1
ATOM 593 O O . TRP A 1 79 ? -3.416 3.783 -11.944 1.00 98.81 79 TRP A O 1
ATOM 603 N N . LEU A 1 80 ? -1.684 5.101 -11.403 1.00 98.62 80 LEU A N 1
ATOM 604 C CA . LEU A 1 80 ? -2.484 6.278 -11.067 1.00 98.62 80 LEU A CA 1
ATOM 605 C C . LEU A 1 80 ? -3.267 6.800 -12.264 1.00 98.62 80 LEU A C 1
ATOM 607 O O . LEU A 1 80 ? -4.460 7.046 -12.120 1.00 98.62 80 LEU A O 1
ATOM 611 N N . GLN A 1 81 ? -2.619 6.938 -13.422 1.00 98.56 81 GLN A N 1
ATOM 612 C CA . GLN A 1 81 ? -3.282 7.397 -14.640 1.00 98.56 81 GLN A CA 1
ATOM 613 C C . GLN A 1 81 ? -4.469 6.492 -14.988 1.00 98.56 81 GLN A C 1
ATOM 615 O O . GLN A 1 81 ? -5.588 6.973 -15.155 1.00 98.56 81 GLN A O 1
ATOM 620 N N . PHE A 1 82 ? -4.248 5.175 -15.007 1.00 98.69 82 PHE A N 1
ATOM 621 C CA . PHE A 1 82 ? -5.311 4.212 -15.279 1.00 98.69 82 PHE A CA 1
ATOM 622 C C . PHE A 1 82 ? -6.446 4.297 -14.251 1.00 98.69 82 PHE A C 1
ATOM 624 O O . PHE A 1 82 ? -7.617 4.362 -14.616 1.00 98.69 82 PHE A O 1
ATOM 631 N N . MET A 1 83 ? -6.114 4.315 -12.958 1.00 98.56 83 MET A N 1
ATOM 632 C CA . MET A 1 83 ? -7.119 4.307 -11.893 1.00 98.56 83 MET A CA 1
ATOM 633 C C . MET A 1 83 ? -7.918 5.611 -11.829 1.00 98.56 83 MET A C 1
ATOM 635 O O . MET A 1 83 ? -9.102 5.567 -11.502 1.00 98.56 83 MET A O 1
ATOM 639 N N . GLN A 1 84 ? -7.312 6.754 -12.164 1.00 98.06 84 GLN A N 1
ATOM 640 C CA . GLN A 1 84 ? -8.015 8.035 -12.279 1.00 98.06 84 GLN A CA 1
ATOM 641 C C . GLN A 1 84 ? -9.105 7.974 -13.350 1.00 98.06 84 GLN A C 1
ATOM 643 O O . GLN A 1 84 ? -10.232 8.392 -13.095 1.00 98.06 84 GLN A O 1
ATOM 648 N N . GLU A 1 85 ? -8.797 7.410 -14.516 1.00 98.19 85 GLU A N 1
ATOM 649 C CA . GLU A 1 85 ? -9.763 7.264 -15.606 1.00 98.19 85 GLU A CA 1
ATOM 650 C C . GLU A 1 85 ? -10.819 6.196 -15.290 1.00 98.19 85 GLU A C 1
ATOM 652 O O . GLU A 1 85 ? -12.021 6.454 -15.388 1.00 98.19 85 GLU A O 1
ATOM 657 N N . ALA A 1 86 ? -10.391 5.014 -14.838 1.00 98.12 86 ALA A N 1
ATOM 658 C CA . ALA A 1 86 ? -11.276 3.883 -14.561 1.00 98.12 86 ALA A CA 1
ATOM 659 C C . ALA A 1 86 ? -12.299 4.177 -13.448 1.00 98.12 86 ALA A C 1
ATOM 661 O O . ALA A 1 86 ? -13.410 3.635 -13.459 1.00 98.12 86 ALA A O 1
ATOM 662 N N . LEU A 1 87 ? -11.943 5.040 -12.490 1.00 97.75 87 LEU A N 1
ATOM 663 C CA . LEU A 1 87 ? -12.769 5.361 -11.325 1.00 97.75 87 LEU A CA 1
ATOM 664 C C . LEU A 1 87 ? -13.425 6.746 -11.376 1.00 97.75 87 LEU A C 1
ATOM 666 O O . LEU A 1 87 ? -14.153 7.083 -10.442 1.00 97.75 87 LEU A O 1
ATOM 670 N N . ALA A 1 88 ? -13.227 7.528 -12.444 1.00 96.56 88 ALA A N 1
ATOM 671 C CA . ALA A 1 88 ? -13.678 8.923 -12.539 1.00 96.56 88 ALA A CA 1
ATOM 672 C C . ALA A 1 88 ? -15.164 9.130 -12.187 1.00 96.56 88 ALA A C 1
ATOM 674 O O . ALA A 1 88 ? -15.522 10.108 -11.541 1.00 96.56 88 ALA A O 1
ATOM 675 N N . ASN A 1 89 ? -16.022 8.179 -12.568 1.00 95.44 89 ASN A N 1
ATOM 676 C CA . ASN A 1 89 ? -17.472 8.233 -12.344 1.00 95.44 89 ASN A CA 1
ATOM 677 C C . ASN A 1 89 ? -17.965 7.161 -11.358 1.00 95.44 89 ASN A C 1
ATOM 679 O O . ASN A 1 89 ? -19.140 6.789 -11.371 1.00 95.44 89 ASN A O 1
ATOM 683 N N . LYS A 1 90 ? -17.066 6.599 -10.545 1.00 96.62 90 LYS A N 1
ATOM 684 C CA . LYS A 1 90 ? -17.409 5.604 -9.525 1.00 96.62 90 LYS A CA 1
ATOM 685 C C . LYS A 1 90 ? -17.494 6.277 -8.156 1.00 96.62 90 LYS A C 1
ATOM 687 O O . LYS A 1 90 ? -16.622 7.101 -7.851 1.00 96.62 90 LYS A O 1
ATOM 692 N N . PRO A 1 91 ? -18.485 5.914 -7.319 1.00 96.25 91 PRO A N 1
ATOM 693 C CA . PRO A 1 91 ? -18.537 6.407 -5.950 1.00 96.25 91 PRO A CA 1
ATOM 694 C C . PRO A 1 91 ? -17.229 6.082 -5.219 1.00 96.25 91 PRO A C 1
ATOM 696 O O . PRO A 1 91 ? -16.527 5.127 -5.553 1.00 96.25 91 PRO A O 1
ATOM 699 N N . VAL A 1 92 ? -16.881 6.919 -4.246 1.00 97.31 92 VAL A N 1
ATOM 700 C CA . VAL A 1 92 ? -15.795 6.628 -3.311 1.00 97.31 92 VAL A CA 1
ATOM 701 C C . VAL A 1 92 ? -16.393 5.800 -2.184 1.00 97.31 92 VAL A C 1
ATOM 703 O O . VAL A 1 92 ? -17.297 6.277 -1.500 1.00 97.31 92 VAL A O 1
ATOM 706 N N . THR A 1 93 ? -15.910 4.576 -1.991 1.00 96.25 93 THR A N 1
ATOM 707 C CA . THR A 1 93 ? -16.311 3.734 -0.860 1.00 96.25 93 THR A CA 1
ATOM 708 C C . THR A 1 93 ? -15.110 3.387 0.013 1.00 96.25 93 THR A C 1
ATOM 710 O O . THR A 1 93 ? -13.959 3.426 -0.428 1.00 96.25 93 THR A O 1
ATOM 713 N N . ASN A 1 94 ? -15.390 3.078 1.278 1.00 95.88 94 ASN A N 1
ATOM 714 C CA . ASN A 1 94 ? -14.401 2.604 2.240 1.00 95.88 94 ASN A CA 1
ATOM 715 C C . ASN A 1 94 ? -14.346 1.075 2.236 1.00 95.88 94 ASN A C 1
ATOM 717 O O . ASN A 1 94 ? -15.361 0.406 2.016 1.00 95.88 94 ASN A O 1
ATOM 721 N N . PHE A 1 95 ? -13.176 0.521 2.560 1.00 95.62 95 PHE A N 1
ATOM 722 C CA . PHE A 1 95 ? -13.061 -0.897 2.888 1.00 95.62 95 PHE A CA 1
ATOM 723 C C . PHE A 1 95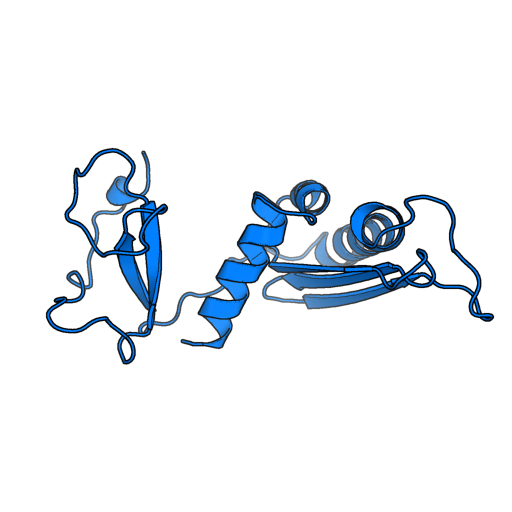 ? -13.956 -1.212 4.086 1.00 95.62 95 PHE A C 1
ATOM 725 O O . PHE A 1 95 ? -13.863 -0.564 5.126 1.00 95.62 95 PHE A O 1
ATOM 732 N N . GLN A 1 96 ? -14.855 -2.180 3.920 1.00 91.94 96 GLN A N 1
ATOM 733 C CA . GLN A 1 96 ? -15.813 -2.534 4.961 1.00 91.94 96 GLN A CA 1
ATOM 734 C C . GLN A 1 96 ? -15.104 -3.309 6.064 1.00 91.94 96 GLN A C 1
ATOM 736 O O . GLN A 1 96 ? -14.516 -4.361 5.802 1.00 91.94 96 GLN A O 1
ATOM 741 N N . MET A 1 97 ? -15.168 -2.784 7.285 1.00 91.81 97 MET A N 1
ATOM 742 C CA . MET A 1 97 ? -14.620 -3.449 8.455 1.00 91.81 97 MET A CA 1
ATOM 743 C C . MET A 1 97 ? -15.545 -4.592 8.894 1.00 91.81 97 MET A C 1
ATOM 745 O O . MET A 1 97 ? -16.714 -4.345 9.187 1.00 91.81 97 MET A O 1
ATOM 749 N N . PRO A 1 98 ? -15.049 -5.838 8.955 1.00 91.31 98 PRO A N 1
ATOM 750 C CA . PRO A 1 98 ? -15.813 -6.960 9.489 1.00 91.31 98 PRO A CA 1
ATOM 751 C C . PRO A 1 98 ? -16.011 -6.855 11.006 1.00 91.31 98 PRO A C 1
ATOM 753 O O . PRO A 1 98 ? -15.140 -6.334 11.701 1.00 91.31 98 PRO A O 1
ATOM 756 N N . SER A 1 99 ? -17.093 -7.434 11.534 1.00 90.25 99 SER A N 1
ATOM 757 C CA . SER A 1 99 ? -17.393 -7.437 12.977 1.00 90.25 99 SER A CA 1
ATOM 758 C C . SER A 1 99 ? -16.373 -8.200 13.829 1.00 90.25 99 SER A C 1
ATOM 760 O O . SER A 1 99 ? -16.314 -7.995 15.033 1.00 90.25 99 SER A O 1
ATOM 762 N N . GLU A 1 100 ? -15.550 -9.065 13.226 1.00 89.50 100 GLU A N 1
ATOM 763 C CA . GLU A 1 100 ? -14.509 -9.805 13.956 1.00 89.50 100 GLU A CA 1
ATOM 764 C C . GLU A 1 100 ? -13.242 -8.968 14.223 1.00 89.50 100 GLU A C 1
ATOM 766 O O . GLU A 1 100 ? -12.272 -9.486 14.781 1.00 89.50 100 GLU A O 1
ATOM 771 N N . ILE A 1 101 ? -13.203 -7.707 13.774 1.00 90.81 101 ILE A N 1
ATOM 772 C CA . ILE A 1 101 ? -12.091 -6.785 14.021 1.00 90.81 101 ILE A CA 1
ATOM 773 C C . ILE A 1 101 ? -12.335 -6.008 15.313 1.00 90.81 101 ILE A C 1
ATOM 775 O O . ILE A 1 101 ? -13.397 -5.429 15.518 1.00 90.81 101 ILE A O 1
ATOM 779 N N . GLN A 1 102 ? -11.309 -5.963 16.155 1.00 88.81 102 GLN A N 1
ATOM 780 C CA . GLN A 1 102 ? -11.277 -5.226 17.411 1.00 88.81 102 GLN A CA 1
ATOM 781 C C . GLN A 1 102 ? -10.163 -4.180 17.365 1.00 88.81 102 GLN A C 1
ATOM 783 O O . GLN A 1 102 ? -9.089 -4.442 16.825 1.00 88.81 102 GLN A O 1
ATOM 788 N N . TYR A 1 103 ? -10.400 -3.007 17.948 1.00 87.62 103 TYR A N 1
ATOM 789 C CA . TYR A 1 103 ? -9.376 -1.973 18.105 1.00 87.62 103 TYR A CA 1
ATOM 790 C C . TYR A 1 103 ? -8.799 -2.028 19.504 1.00 87.62 103 TYR A C 1
ATOM 792 O O . TYR A 1 103 ? -9.555 -1.988 20.467 1.00 87.62 103 TYR A O 1
ATOM 800 N N . LEU A 1 104 ? -7.478 -2.044 19.627 1.00 88.19 104 LEU A N 1
ATOM 801 C CA . LEU A 1 104 ? -6.803 -1.930 20.915 1.00 88.19 104 LEU A CA 1
ATOM 802 C C . LEU A 1 104 ? -5.793 -0.788 20.879 1.00 88.19 104 LEU A C 1
ATOM 804 O O . LEU A 1 104 ? -5.204 -0.498 19.837 1.00 88.19 104 LEU A O 1
ATOM 808 N N . LYS A 1 105 ? -5.584 -0.139 22.026 1.00 88.44 105 LYS A N 1
ATOM 809 C CA . LYS A 1 105 ? -4.464 0.782 22.205 1.00 88.44 105 LYS A CA 1
ATOM 810 C C . LYS A 1 105 ? -3.203 -0.023 22.482 1.00 88.44 105 LYS A C 1
ATOM 812 O O . LYS A 1 105 ? -3.206 -0.876 23.367 1.00 88.44 105 LYS A O 1
ATOM 817 N N . ILE A 1 106 ? -2.135 0.278 21.754 1.00 90.94 106 ILE A N 1
ATOM 818 C CA . ILE A 1 106 ? -0.815 -0.322 21.940 1.00 90.94 106 ILE A CA 1
ATOM 819 C C . ILE A 1 106 ? 0.265 0.752 22.051 1.00 90.94 106 ILE A C 1
ATOM 821 O O . ILE A 1 106 ? 0.116 1.859 21.525 1.00 90.94 106 ILE A O 1
ATOM 825 N N . LEU A 1 107 ? 1.359 0.427 22.735 1.00 91.00 107 LEU A N 1
ATOM 826 C CA . LEU A 1 107 ? 2.595 1.205 22.679 1.00 91.00 107 LEU A CA 1
ATOM 827 C C . LEU A 1 107 ? 3.375 0.798 21.416 1.00 91.00 107 LEU A C 1
ATOM 829 O O . LEU A 1 107 ? 3.762 -0.365 21.314 1.00 91.00 107 LEU A O 1
ATOM 833 N N . PRO A 1 108 ? 3.628 1.706 20.451 1.00 90.19 108 PRO A N 1
ATOM 834 C CA . PRO A 1 108 ? 4.217 1.342 19.155 1.00 90.19 108 PRO A CA 1
ATOM 835 C C . PRO A 1 108 ? 5.594 0.675 19.262 1.00 90.19 108 PRO A C 1
ATOM 837 O O . PRO A 1 108 ? 5.931 -0.182 18.452 1.00 90.19 108 PRO A O 1
ATOM 840 N N . GLU A 1 109 ? 6.378 1.070 20.268 1.00 89.88 109 GLU A N 1
ATOM 841 C CA . GLU A 1 109 ? 7.748 0.591 20.487 1.00 89.88 109 GLU A CA 1
ATOM 842 C C . GLU A 1 109 ? 7.803 -0.869 20.954 1.00 89.88 109 GLU A C 1
ATOM 844 O O . GLU A 1 109 ? 8.716 -1.606 20.586 1.00 89.88 109 GLU A O 1
ATOM 849 N N . THR A 1 110 ? 6.836 -1.298 21.772 1.00 90.44 110 THR A N 1
ATOM 850 C CA . THR A 1 110 ? 6.826 -2.642 22.375 1.00 90.44 110 THR A CA 1
ATOM 851 C C . THR A 1 110 ? 5.779 -3.563 21.758 1.00 90.44 110 THR A C 1
ATOM 853 O O . THR A 1 110 ? 5.917 -4.782 21.832 1.00 90.44 110 THR A O 1
ATOM 856 N N . GLY A 1 111 ? 4.728 -3.003 21.155 1.00 88.50 111 GLY A N 1
ATOM 857 C CA . GLY A 1 111 ? 3.545 -3.739 20.710 1.00 88.50 111 GLY A CA 1
ATOM 858 C C . GLY A 1 111 ? 2.621 -4.174 21.853 1.00 88.50 111 GLY A C 1
ATOM 859 O O . GLY A 1 111 ? 1.634 -4.864 21.604 1.00 88.50 111 GLY A O 1
ATOM 860 N N . GLU A 1 112 ? 2.917 -3.788 23.098 1.00 88.94 112 GLU A N 1
ATOM 861 C CA . GLU A 1 112 ? 2.108 -4.148 24.262 1.00 88.94 112 GLU A CA 1
ATOM 862 C C . GLU A 1 112 ? 0.809 -3.344 24.309 1.00 88.94 112 GLU A C 1
ATOM 864 O O . GLU A 1 112 ? 0.772 -2.159 23.968 1.00 88.94 112 GLU A O 1
ATOM 869 N N . ILE A 1 113 ? -0.255 -3.993 24.778 1.00 88.75 113 ILE A N 1
ATOM 870 C CA . ILE A 1 113 ? -1.566 -3.371 24.961 1.00 88.75 113 ILE A CA 1
ATOM 871 C C . ILE A 1 113 ? -1.536 -2.437 26.163 1.00 88.75 113 ILE A C 1
ATOM 873 O O . ILE A 1 113 ? -0.977 -2.761 27.209 1.00 88.75 113 ILE A O 1
ATOM 877 N N . THR A 1 114 ? -2.188 -1.288 26.024 1.00 86.25 114 THR A N 1
ATOM 878 C CA . THR A 1 114 ? -2.266 -0.270 27.069 1.00 86.25 114 THR A CA 1
ATOM 879 C C . THR A 1 114 ? -3.670 0.320 27.202 1.00 86.25 114 THR A C 1
ATOM 881 O O . THR A 1 114 ? -4.572 0.061 26.403 1.00 86.25 114 THR A O 1
ATOM 884 N N . SER A 1 115 ? -3.861 1.102 28.261 1.00 79.19 115 SER A N 1
ATOM 885 C CA . SER A 1 115 ? -5.112 1.779 28.585 1.00 79.19 115 SER A CA 1
ATOM 886 C C . SER A 1 115 ? -5.302 3.084 27.802 1.00 79.19 115 SER A C 1
ATOM 888 O O . SER A 1 115 ? -4.362 3.673 27.262 1.00 79.19 115 SER A O 1
ATOM 890 N N . PHE A 1 116 ? -6.546 3.563 27.761 1.00 70.06 116 PHE A N 1
ATOM 891 C CA . PHE A 1 116 ? -6.875 4.874 27.211 1.00 70.06 116 PHE A CA 1
ATOM 892 C C . PHE A 1 116 ? -6.217 5.993 28.027 1.00 70.06 116 PHE A C 1
ATOM 894 O O . PHE A 1 116 ? -6.478 6.129 29.218 1.00 70.06 116 PHE A O 1
ATOM 901 N N . GLY A 1 117 ? -5.402 6.817 27.366 1.00 73.62 117 GLY A N 1
ATOM 902 C CA . GLY A 1 117 ? -4.742 7.977 27.975 1.00 73.62 117 GLY A CA 1
ATOM 903 C C . GLY A 1 117 ? -3.240 7.815 28.189 1.00 73.62 117 GLY A C 1
ATOM 904 O O . GLY A 1 117 ? -2.586 8.807 28.501 1.00 73.62 117 GLY A O 1
ATOM 905 N N . GLU A 1 118 ? -2.682 6.621 27.960 1.00 83.75 118 GLU A N 1
ATOM 906 C CA . GLU A 1 118 ? -1.230 6.435 27.986 1.00 83.75 118 GLU 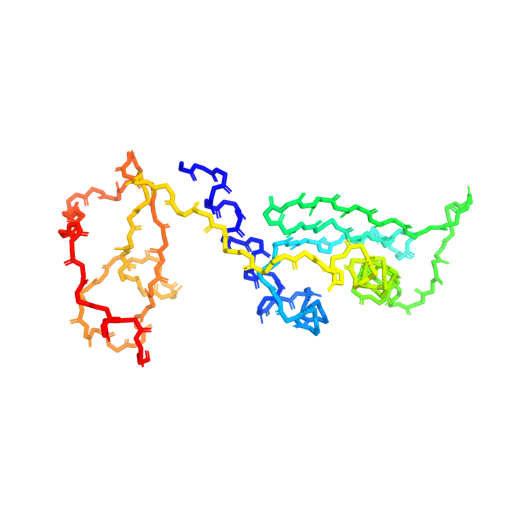A CA 1
ATOM 907 C C . GLU A 1 118 ? -0.573 7.281 26.877 1.00 83.75 118 GLU A C 1
ATOM 909 O O . GLU A 1 118 ? -0.906 7.102 25.691 1.00 83.75 118 GLU A O 1
ATOM 914 N N . PRO A 1 119 ? 0.331 8.217 27.224 1.00 87.00 119 PRO A N 1
ATOM 915 C CA . PRO A 1 119 ? 0.990 9.068 26.243 1.00 87.00 119 PRO A CA 1
ATOM 916 C C . PRO A 1 119 ? 1.768 8.250 25.209 1.00 87.00 119 PRO A C 1
ATOM 918 O O . PRO A 1 119 ? 2.501 7.327 25.545 1.00 87.00 119 PRO A O 1
ATOM 921 N N . GLY A 1 120 ? 1.627 8.601 23.929 1.00 86.38 120 GLY A N 1
ATOM 922 C CA . GLY A 1 120 ? 2.315 7.903 22.835 1.00 86.38 120 GLY A CA 1
ATOM 923 C C . GLY A 1 120 ? 1.669 6.583 22.399 1.00 86.38 120 GLY A C 1
ATOM 924 O O . GLY A 1 120 ? 2.195 5.928 21.504 1.00 86.38 120 GLY A O 1
ATOM 925 N N . SER A 1 121 ? 0.524 6.200 22.973 1.00 89.62 121 SER A N 1
ATOM 926 C CA . SER A 1 121 ? -0.231 5.022 22.531 1.00 89.62 121 SER A CA 1
ATOM 927 C C . SER A 1 121 ? -0.975 5.249 21.207 1.00 89.62 121 SER A C 1
ATOM 929 O O . SER A 1 121 ? -1.621 6.283 20.996 1.00 89.62 121 SER A O 1
ATOM 931 N N . GLN A 1 122 ? -0.978 4.241 20.335 1.00 89.31 122 GLN A N 1
ATOM 932 C CA . GLN A 1 122 ? -1.700 4.250 19.057 1.00 89.31 122 GLN A CA 1
ATOM 933 C C . GLN A 1 122 ? -2.765 3.158 19.007 1.00 89.31 122 GLN A C 1
ATOM 935 O O . GLN A 1 122 ? -2.679 2.171 19.732 1.00 89.31 122 GLN A O 1
ATOM 940 N N . PHE A 1 123 ? -3.788 3.346 18.177 1.00 89.88 123 PHE A N 1
ATOM 941 C CA . PHE A 1 123 ? -4.738 2.271 17.907 1.00 89.88 123 PHE A CA 1
ATOM 942 C C . PHE A 1 123 ? -4.156 1.299 16.889 1.00 89.88 123 PHE A C 1
ATOM 944 O O . PHE A 1 123 ? -3.559 1.726 15.904 1.00 89.88 123 PHE A O 1
ATOM 951 N N . GLU A 1 124 ? -4.395 0.015 17.110 1.00 91.12 124 GLU A N 1
ATOM 952 C CA . GLU A 1 124 ? -4.085 -1.053 16.169 1.00 91.12 124 GLU A CA 1
ATOM 953 C C . GLU A 1 124 ? -5.262 -2.032 16.100 1.00 91.12 124 GLU A C 1
ATOM 955 O O . GLU A 1 124 ? -6.059 -2.135 17.042 1.00 91.12 124 GLU A O 1
ATOM 960 N N . ILE A 1 125 ? -5.397 -2.722 14.969 1.00 91.38 125 ILE A N 1
ATOM 961 C CA . ILE A 1 125 ? -6.476 -3.689 14.750 1.00 91.38 125 ILE A CA 1
ATOM 962 C C . ILE A 1 125 ? -6.045 -5.115 15.094 1.00 91.38 125 ILE A C 1
ATOM 964 O O . ILE A 1 125 ? -4.950 -5.561 14.758 1.00 91.38 125 ILE A O 1
ATOM 968 N N . PHE A 1 126 ? -6.959 -5.867 15.693 1.00 90.75 126 PHE A N 1
ATOM 969 C CA . PHE A 1 126 ? -6.782 -7.264 16.067 1.00 90.75 126 PHE A CA 1
ATOM 970 C C . PHE A 1 126 ? -7.972 -8.092 15.594 1.00 90.75 126 PHE A C 1
ATOM 972 O O . PHE A 1 126 ? -9.086 -7.589 15.459 1.00 90.75 126 PHE A O 1
ATOM 979 N N . LEU A 1 127 ? -7.738 -9.377 15.341 1.00 90.25 127 LEU A N 1
ATOM 980 C CA . LEU A 1 127 ? -8.820 -10.337 15.143 1.00 90.25 127 LEU A CA 1
ATOM 981 C C . LEU A 1 127 ? -9.312 -10.801 16.508 1.00 90.25 127 LEU A C 1
ATOM 983 O O . LEU A 1 127 ? -8.492 -11.117 17.366 1.00 90.25 127 LEU A O 1
ATOM 987 N N . GLN A 1 128 ? -10.628 -10.889 16.680 1.00 87.31 128 GLN A N 1
ATOM 988 C CA . GLN A 1 128 ? -11.258 -11.317 17.930 1.00 87.31 128 GLN A CA 1
ATOM 989 C C . GLN A 1 128 ? -10.708 -12.657 18.452 1.00 87.31 128 GLN A C 1
ATOM 991 O O . GLN A 1 128 ? -10.454 -12.790 19.645 1.00 87.31 128 GLN A O 1
ATOM 996 N N . ASP A 1 129 ? -10.435 -13.611 17.559 1.00 86.81 129 ASP A N 1
ATOM 997 C CA . ASP A 1 129 ? -9.906 -14.937 17.919 1.00 86.81 129 ASP A CA 1
ATOM 998 C C . ASP A 1 129 ? -8.377 -14.963 18.137 1.00 86.81 129 ASP A C 1
ATOM 1000 O O . ASP A 1 129 ? -7.807 -16.001 18.469 1.00 86.81 129 ASP A O 1
ATOM 1004 N N . HIS A 1 130 ? -7.696 -13.830 17.941 1.00 87.62 130 HIS A N 1
ATOM 1005 C CA . HIS A 1 130 ? -6.251 -13.659 18.134 1.00 87.62 130 HIS A CA 1
ATOM 1006 C C . HIS A 1 130 ? -5.931 -12.469 19.049 1.00 87.62 130 HIS A C 1
ATOM 1008 O O . HIS A 1 130 ? -4.886 -11.827 18.910 1.00 87.62 130 HIS A O 1
ATOM 1014 N N . LEU A 1 131 ? -6.839 -12.154 19.972 1.00 85.06 131 LEU A N 1
ATOM 1015 C CA . LEU A 1 131 ? -6.570 -11.183 21.024 1.00 85.06 131 LEU A CA 1
ATOM 1016 C C . LEU A 1 131 ? -5.503 -11.739 21.981 1.00 85.06 131 LEU A C 1
ATOM 1018 O O . LEU A 1 131 ? -5.533 -12.932 22.291 1.00 85.06 131 LEU A O 1
ATOM 1022 N N . PRO A 1 132 ? -4.570 -10.905 22.469 1.00 81.31 132 PRO A N 1
ATOM 1023 C CA . PRO A 1 132 ? -3.651 -11.323 23.519 1.00 81.31 132 PRO A CA 1
ATOM 1024 C C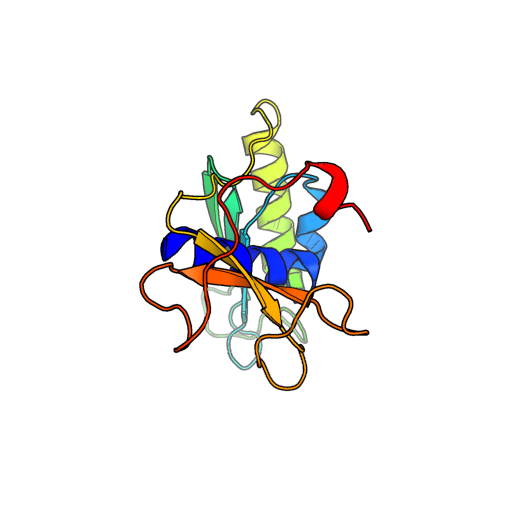 . PRO A 1 132 ? -4.393 -11.725 24.799 1.00 81.31 132 PRO A C 1
ATOM 1026 O O . PRO A 1 132 ? -5.469 -11.204 25.104 1.00 81.31 132 PRO A O 1
ATOM 1029 N N . ASP A 1 133 ? -3.803 -12.650 25.555 1.00 75.38 133 ASP A N 1
ATOM 1030 C CA . ASP A 1 133 ? -4.405 -13.182 26.776 1.00 75.38 133 ASP A CA 1
ATOM 1031 C C . ASP A 1 133 ? -4.728 -12.068 27.790 1.00 75.38 133 ASP A C 1
ATOM 1033 O O . ASP A 1 133 ? -3.962 -11.121 27.973 1.00 75.38 133 ASP A O 1
ATOM 1037 N N . ASN A 1 134 ? -5.847 -12.220 28.507 1.00 68.94 134 ASN A N 1
ATOM 1038 C CA . ASN A 1 134 ? -6.342 -11.298 29.545 1.00 68.94 134 ASN A CA 1
ATOM 1039 C C . ASN A 1 134 ? -6.787 -9.909 29.060 1.00 68.94 134 ASN A C 1
ATOM 1041 O O . ASN A 1 134 ? -6.969 -9.000 29.872 1.00 68.94 134 ASN A O 1
ATOM 1045 N N . VAL A 1 135 ? -7.023 -9.743 27.761 1.00 70.12 135 VAL A N 1
ATOM 1046 C CA . VAL A 1 135 ? -7.573 -8.509 27.200 1.00 70.12 135 VAL A CA 1
ATOM 1047 C C . VAL A 1 135 ? -9.073 -8.682 27.027 1.00 70.12 135 VAL A C 1
ATOM 1049 O O . VAL A 1 135 ? -9.523 -9.562 26.295 1.00 70.12 135 VAL A O 1
ATOM 1052 N N . GLN A 1 136 ? -9.868 -7.840 27.688 1.00 61.28 136 GLN A N 1
ATOM 1053 C CA . GLN A 1 136 ? -11.270 -7.719 27.306 1.00 61.28 136 GLN A CA 1
ATOM 1054 C C . GLN A 1 136 ? -11.349 -6.854 26.045 1.00 61.28 136 GLN A C 1
ATOM 1056 O O . GLN A 1 136 ? -10.872 -5.716 26.086 1.00 61.28 136 GLN A O 1
ATOM 1061 N N . PRO A 1 137 ? -11.913 -7.357 24.929 1.00 56.84 137 PRO A N 1
ATOM 1062 C CA . PRO A 1 137 ? -12.220 -6.497 23.798 1.00 56.84 137 PRO A CA 1
ATOM 1063 C C . PRO A 1 137 ? -13.131 -5.366 24.278 1.00 56.84 137 PRO A C 1
ATOM 1065 O O . PRO A 1 137 ? -14.010 -5.572 25.121 1.00 56.84 137 PRO A O 1
ATOM 1068 N N . PHE A 1 138 ? -12.880 -4.155 23.790 1.00 58.03 138 PHE A N 1
ATOM 1069 C CA . PHE A 1 138 ? -13.698 -3.006 24.154 1.00 58.03 138 PHE A CA 1
ATOM 1070 C C . PHE A 1 138 ? -15.161 -3.232 23.729 1.00 58.03 138 PHE A C 1
ATOM 1072 O O . PHE A 1 138 ? -15.416 -3.948 22.760 1.00 58.03 138 PHE A O 1
ATOM 1079 N N . PRO A 1 139 ? -16.136 -2.657 24.457 1.00 52.84 139 PRO A N 1
ATOM 1080 C CA . PRO A 1 139 ? -17.548 -2.802 24.119 1.00 52.84 139 PRO A CA 1
ATOM 1081 C C . PRO A 1 139 ? -17.839 -2.315 22.690 1.00 52.84 139 PRO A C 1
ATOM 1083 O O . PRO A 1 139 ? -17.246 -1.342 22.233 1.00 52.84 139 PRO A O 1
ATOM 1086 N N . GLU A 1 140 ? -18.790 -2.972 22.014 1.00 49.00 140 GLU A N 1
ATOM 1087 C CA . GLU A 1 140 ? -19.133 -2.787 20.587 1.00 49.00 140 GLU A CA 1
ATOM 1088 C C . GLU A 1 140 ? -19.480 -1.343 20.171 1.00 49.00 140 GLU A C 1
ATOM 1090 O O . GLU A 1 140 ? -19.495 -1.032 18.981 1.00 49.00 140 GLU A O 1
ATOM 1095 N N . SER A 1 141 ? -19.755 -0.445 21.121 1.00 46.91 141 SER A N 1
ATOM 1096 C CA . SER A 1 141 ? -20.134 0.941 20.852 1.00 46.91 141 SER A CA 1
ATOM 1097 C C . SER A 1 141 ? -19.082 1.930 21.358 1.00 46.91 141 SER A C 1
ATOM 1099 O O . SER A 1 141 ? -18.964 2.157 22.565 1.00 46.91 141 SER A O 1
ATOM 1101 N N . PHE A 1 142 ? -18.388 2.585 20.428 1.00 54.41 142 PHE A N 1
ATOM 1102 C CA . PHE A 1 142 ? -17.631 3.806 20.698 1.00 54.41 142 PHE A CA 1
ATOM 1103 C C . PHE A 1 142 ? -18.489 5.034 20.359 1.00 54.41 142 PHE A C 1
ATOM 1105 O O . PHE A 1 142 ? -19.147 5.037 19.317 1.00 54.41 142 PHE A O 1
ATOM 1112 N N . PRO A 1 143 ? -18.476 6.099 21.177 1.00 47.69 143 PRO A N 1
ATOM 1113 C CA . PRO A 1 143 ? -18.917 7.418 20.730 1.00 47.69 143 PRO A CA 1
ATOM 1114 C C . PRO A 1 143 ? -18.076 7.848 19.518 1.00 47.69 143 PRO A C 1
ATOM 1116 O O . PRO A 1 143 ? -16.851 7.715 19.561 1.00 47.69 143 PRO A O 1
ATOM 1119 N N . GLU A 1 144 ? -18.705 8.355 18.451 1.00 44.78 144 GLU A N 1
ATOM 1120 C CA . GLU A 1 144 ? -18.037 8.738 17.187 1.00 44.78 144 GLU A CA 1
ATOM 1121 C C . GLU A 1 144 ? -16.827 9.675 17.386 1.00 44.78 144 GLU A C 1
ATOM 1123 O O . GLU A 1 144 ? -15.858 9.616 16.631 1.00 44.78 144 GLU A O 1
ATOM 1128 N N . ASP A 1 145 ? -16.823 10.453 18.469 1.00 50.22 145 ASP A N 1
ATOM 1129 C CA . ASP A 1 145 ? -15.771 11.413 18.813 1.00 50.22 145 ASP A CA 1
ATOM 1130 C C . ASP A 1 145 ? -14.460 10.771 19.313 1.00 50.22 145 ASP A C 1
ATOM 1132 O O . ASP A 1 145 ? -13.453 11.455 19.497 1.00 50.22 145 ASP A O 1
ATOM 1136 N N . THR A 1 146 ? -14.436 9.451 19.528 1.00 52.25 146 THR A N 1
ATOM 1137 C CA . THR A 1 146 ? -13.284 8.738 20.121 1.00 52.25 146 THR A CA 1
ATOM 1138 C C . THR A 1 146 ? -12.074 8.661 19.178 1.00 52.25 146 THR A C 1
ATOM 1140 O O . THR A 1 146 ? -10.945 8.474 19.630 1.00 52.25 146 THR A O 1
ATOM 1143 N N . PHE A 1 147 ? -12.287 8.825 17.870 1.00 46.16 147 PHE A N 1
ATOM 1144 C CA . PHE A 1 147 ? -11.252 8.679 16.838 1.00 46.16 147 PHE A CA 1
ATOM 1145 C C . PHE A 1 147 ? -10.767 10.016 16.250 1.00 46.16 147 PHE A C 1
ATOM 1147 O O . PHE A 1 147 ? -10.006 10.010 15.285 1.00 46.16 147 PHE A O 1
ATOM 1154 N N . LEU A 1 148 ? -11.211 11.155 16.799 1.00 34.50 148 LEU A N 1
ATOM 1155 C CA . LEU A 1 148 ? -11.024 12.488 16.205 1.00 34.50 148 LEU A CA 1
ATOM 1156 C C . LEU A 1 148 ? -9.919 13.361 16.837 1.00 34.50 148 LEU A C 1
ATOM 1158 O O . LEU A 1 148 ? -9.899 14.562 16.576 1.00 34.50 148 LEU A O 1
ATOM 1162 N N . ASN A 1 149 ? -8.976 12.792 17.598 1.00 33.91 149 ASN A N 1
ATOM 1163 C CA . ASN A 1 149 ? -7.801 13.527 18.105 1.00 33.91 149 ASN A CA 1
ATOM 1164 C C . ASN A 1 149 ? -6.480 12.949 17.597 1.00 33.91 149 ASN A C 1
ATOM 1166 O O . ASN A 1 149 ? -6.236 11.746 17.850 1.00 33.91 149 ASN A O 1
#

pLDDT: mean 89.26, std 14.33, range [33.91, 98.81]